Protein AF-A0A401SL95-F1 (afdb_monomer)

Structure (mmCIF, N/CA/C/O backbone):
data_AF-A0A401SL95-F1
#
_entry.id   AF-A0A401SL95-F1
#
loop_
_atom_site.group_PDB
_atom_site.id
_atom_site.type_symbol
_atom_site.label_atom_id
_atom_site.label_alt_id
_atom_site.label_comp_id
_atom_site.label_asym_id
_atom_site.label_entity_id
_atom_site.label_seq_id
_atom_site.pdbx_PDB_ins_code
_atom_site.Cartn_x
_atom_site.Cartn_y
_atom_site.Cartn_z
_atom_site.occupancy
_atom_site.B_iso_or_equiv
_atom_site.auth_seq_id
_atom_site.auth_comp_id
_atom_site.auth_asym_id
_atom_site.auth_atom_id
_atom_site.pdbx_PDB_model_num
ATOM 1 N N . MET A 1 1 ? -12.423 3.122 57.463 1.00 36.69 1 MET A N 1
ATOM 2 C CA . MET A 1 1 ? -11.344 2.623 56.585 1.00 36.69 1 MET A CA 1
ATOM 3 C C . MET A 1 1 ? -12.027 2.013 55.372 1.00 36.69 1 MET A C 1
ATOM 5 O O . MET A 1 1 ? -12.507 0.892 55.445 1.00 36.69 1 MET A O 1
ATOM 9 N N . GLU A 1 2 ? -12.233 2.810 54.325 1.00 34.34 2 GLU A N 1
ATOM 10 C CA . GLU A 1 2 ? -12.949 2.387 53.115 1.00 34.34 2 GLU A CA 1
ATOM 11 C C . GLU A 1 2 ? -11.948 1.832 52.103 1.00 34.34 2 GLU A C 1
ATOM 13 O O . GLU A 1 2 ? -11.044 2.538 51.654 1.00 34.34 2 GLU A O 1
ATOM 18 N N . ILE A 1 3 ? -12.096 0.557 51.750 1.00 41.31 3 ILE A N 1
ATOM 19 C CA . ILE A 1 3 ? -11.300 -0.073 50.698 1.00 41.31 3 ILE A CA 1
ATOM 20 C C . ILE A 1 3 ? -11.980 0.252 49.366 1.00 41.31 3 ILE A C 1
ATOM 22 O O . ILE A 1 3 ? -13.040 -0.283 49.039 1.00 41.31 3 ILE A O 1
ATOM 26 N N . LYS A 1 4 ? -11.374 1.166 48.602 1.00 39.56 4 LYS A N 1
ATOM 27 C CA . LYS A 1 4 ? -11.773 1.464 47.223 1.00 39.56 4 LYS A CA 1
ATOM 28 C C . LYS A 1 4 ? -11.586 0.208 46.365 1.00 39.56 4 LYS A C 1
ATOM 30 O O . LYS A 1 4 ? -10.486 -0.333 46.291 1.00 39.56 4 LYS A O 1
ATOM 35 N N . LYS A 1 5 ? -12.659 -0.233 45.702 1.00 40.50 5 LYS A N 1
ATOM 36 C CA . LYS A 1 5 ? -12.616 -1.271 44.662 1.00 40.50 5 LYS A CA 1
ATOM 37 C C . LYS A 1 5 ? -11.726 -0.792 43.513 1.00 40.50 5 LYS A C 1
ATOM 39 O O . LYS A 1 5 ? -11.991 0.255 42.925 1.00 40.50 5 LYS A O 1
ATOM 44 N N . SER A 1 6 ? -10.673 -1.549 43.219 1.00 38.69 6 SER A N 1
ATOM 45 C CA . SER A 1 6 ? -9.822 -1.347 42.051 1.00 38.69 6 SER A CA 1
ATOM 46 C C . SER A 1 6 ? -10.577 -1.714 40.773 1.00 38.69 6 SER A C 1
ATOM 48 O O . SER A 1 6 ? -11.391 -2.638 40.740 1.00 38.69 6 SER A O 1
ATOM 50 N N . ALA A 1 7 ? -10.325 -0.923 39.732 1.00 41.00 7 ALA A N 1
ATOM 51 C CA . ALA A 1 7 ? -10.919 -1.060 38.416 1.00 41.00 7 ALA A CA 1
ATOM 52 C C . ALA A 1 7 ? -10.642 -2.446 37.818 1.00 41.00 7 ALA A C 1
ATOM 54 O O . ALA A 1 7 ? -9.517 -2.945 37.839 1.00 41.00 7 ALA A O 1
ATOM 55 N N . THR A 1 8 ? -11.692 -3.040 37.263 1.00 35.88 8 THR A N 1
ATOM 56 C CA . THR A 1 8 ? -11.657 -4.231 36.421 1.00 35.88 8 THR A CA 1
ATOM 57 C C . THR A 1 8 ? -10.669 -4.030 35.273 1.00 35.88 8 THR A C 1
ATOM 59 O O . THR A 1 8 ? -10.812 -3.110 34.465 1.00 35.88 8 THR A O 1
ATOM 62 N N . SER A 1 9 ? -9.661 -4.902 35.202 1.00 38.62 9 SER A N 1
ATOM 63 C CA . SER A 1 9 ? -8.718 -4.975 34.093 1.00 38.62 9 SER A CA 1
ATOM 64 C C . SER A 1 9 ? -9.478 -5.311 32.810 1.00 38.62 9 SER A C 1
ATOM 66 O O . SER A 1 9 ? -9.927 -6.432 32.577 1.00 38.62 9 SER A O 1
ATOM 68 N N . THR A 1 10 ? -9.648 -4.308 31.955 1.00 43.34 10 THR A N 1
ATOM 69 C CA . THR A 1 10 ? -10.009 -4.547 30.563 1.00 43.34 10 THR A CA 1
ATOM 70 C C . THR A 1 10 ? -8.785 -5.173 29.901 1.00 43.34 10 THR A C 1
ATOM 72 O O . THR A 1 10 ? -7.752 -4.528 29.741 1.00 43.34 10 THR A O 1
ATOM 75 N N . GLY A 1 11 ? -8.861 -6.471 29.592 1.00 45.16 11 GLY A N 1
ATOM 76 C CA . GLY A 1 11 ? -7.827 -7.150 28.808 1.00 45.16 11 GLY A CA 1
ATOM 77 C C . GLY A 1 11 ? -7.583 -6.405 27.487 1.00 45.16 11 GLY A C 1
ATOM 78 O O . GLY A 1 11 ? -8.503 -5.746 26.990 1.00 45.16 11 GLY A O 1
ATOM 79 N N . PRO A 1 12 ? -6.369 -6.466 26.910 1.00 43.38 12 PRO A N 1
ATOM 80 C CA . PRO A 1 12 ? -6.032 -5.682 25.734 1.00 43.38 12 PRO A CA 1
ATOM 81 C C . PRO A 1 12 ? -6.853 -6.182 24.544 1.00 43.38 12 PRO A C 1
ATOM 83 O O . PRO A 1 12 ? -6.511 -7.151 23.869 1.00 43.38 12 PRO A O 1
ATOM 86 N N . CYS A 1 13 ? -7.964 -5.500 24.272 1.00 44.00 13 CYS A N 1
ATOM 87 C CA . CYS A 1 13 ? -8.545 -5.473 22.943 1.00 44.00 13 CYS A CA 1
ATOM 88 C C . CYS A 1 13 ? -7.411 -5.051 22.006 1.00 44.00 13 CYS A C 1
ATOM 90 O O . CYS A 1 13 ? -6.807 -4.004 22.237 1.00 44.00 13 CYS A O 1
ATOM 92 N N . LEU A 1 14 ? -7.085 -5.871 21.001 1.00 55.81 14 LEU A N 1
ATOM 93 C CA . LEU A 1 14 ? -6.138 -5.521 19.942 1.00 55.81 14 LEU A CA 1
ATOM 94 C C . LEU A 1 14 ? -6.673 -4.281 19.210 1.00 55.81 14 LEU A C 1
ATOM 96 O O . LEU A 1 14 ? -7.376 -4.378 18.203 1.00 55.81 14 LEU A O 1
ATOM 100 N N . GLN A 1 15 ? -6.403 -3.103 19.767 1.00 67.12 15 GLN A N 1
ATOM 101 C CA . GLN A 1 15 ? -6.703 -1.830 19.149 1.00 67.12 15 GLN A CA 1
ATOM 102 C C . GLN A 1 15 ? -5.665 -1.633 18.055 1.00 67.12 15 GLN A C 1
ATOM 104 O O . GLN A 1 15 ? -4.502 -1.338 18.319 1.00 67.12 15 GLN A O 1
ATOM 109 N N . PHE A 1 16 ? -6.089 -1.829 16.811 1.00 82.00 16 PHE A N 1
ATOM 110 C CA . PHE A 1 16 ? -5.315 -1.373 15.668 1.00 82.00 16 PHE A CA 1
ATOM 111 C C . PHE A 1 16 ? -5.080 0.135 15.808 1.00 82.00 16 PHE A C 1
ATOM 113 O O . PHE A 1 16 ? -6.037 0.900 15.947 1.00 82.00 16 PHE A O 1
ATOM 120 N N . LYS A 1 17 ? -3.812 0.552 15.777 1.00 90.06 17 LYS A N 1
ATOM 121 C CA . LYS A 1 17 ? -3.415 1.966 15.818 1.00 90.06 17 LYS A CA 1
ATOM 122 C C . LYS A 1 17 ? -3.695 2.664 14.485 1.00 90.06 17 LYS A C 1
ATOM 124 O O . LYS A 1 17 ? -3.945 3.872 14.483 1.00 90.06 17 LYS A O 1
ATOM 129 N N . TYR A 1 18 ? -3.662 1.898 13.392 1.00 93.00 18 TYR A N 1
ATOM 130 C CA . TYR A 1 18 ? -3.797 2.378 12.022 1.00 93.00 18 TYR A CA 1
ATOM 131 C C . TYR A 1 18 ? -4.873 1.599 11.255 1.00 93.00 18 TYR A C 1
ATOM 133 O O . TYR A 1 18 ? -5.005 0.376 11.376 1.00 93.00 18 TYR A O 1
ATOM 141 N N . ASP A 1 19 ? -5.634 2.307 10.426 1.00 94.19 19 ASP A N 1
ATOM 142 C CA . ASP A 1 19 ? -6.519 1.699 9.435 1.00 94.19 19 ASP A CA 1
ATOM 143 C C . ASP A 1 19 ? -5.720 1.101 8.276 1.00 94.19 19 ASP A C 1
ATOM 145 O O . ASP A 1 19 ? -6.099 0.053 7.748 1.00 94.19 19 ASP A O 1
ATOM 149 N N . PHE A 1 20 ? -4.587 1.717 7.930 1.00 95.31 20 PHE A N 1
ATOM 150 C CA . PHE A 1 20 ? -3.666 1.185 6.937 1.00 95.31 20 PHE A CA 1
ATOM 151 C C . PHE A 1 20 ? -2.194 1.428 7.280 1.00 95.31 20 PHE A C 1
ATOM 153 O O . PHE A 1 20 ? -1.857 2.378 7.977 1.00 95.31 20 PHE A O 1
ATOM 160 N N . SER A 1 21 ? -1.315 0.590 6.739 1.00 95.81 21 SER A N 1
ATOM 161 C CA . SER A 1 21 ? 0.098 0.926 6.538 1.00 95.81 21 SER A CA 1
ATOM 162 C C . SER A 1 21 ? 0.412 0.901 5.049 1.00 95.81 21 SER A C 1
ATOM 164 O O . SER A 1 21 ? -0.151 0.077 4.326 1.00 95.81 21 SER A O 1
ATOM 166 N N . LEU A 1 22 ? 1.271 1.804 4.589 1.00 96.62 22 LEU A N 1
ATOM 167 C CA . LEU A 1 22 ? 1.649 1.950 3.190 1.00 96.62 22 LEU A CA 1
ATOM 168 C C . LEU A 1 22 ? 3.155 1.750 3.028 1.00 96.62 22 LEU A C 1
ATOM 170 O O . LEU A 1 22 ? 3.947 2.506 3.583 1.00 96.62 22 LEU A O 1
ATOM 174 N N . TRP A 1 23 ? 3.524 0.733 2.252 1.00 95.12 23 TRP A N 1
ATOM 175 C CA . TRP A 1 23 ? 4.904 0.313 2.017 1.00 95.12 23 TRP A CA 1
ATOM 176 C C . TRP A 1 23 ? 5.239 0.432 0.537 1.00 95.12 23 TRP A C 1
ATOM 178 O O . TRP A 1 23 ? 4.489 -0.061 -0.308 1.00 95.12 23 TRP A O 1
ATOM 188 N N . PHE A 1 24 ? 6.361 1.066 0.219 1.00 94.25 24 PHE A N 1
ATOM 189 C CA . PHE A 1 24 ? 6.750 1.376 -1.154 1.00 94.25 24 PHE A CA 1
ATOM 190 C C . PHE A 1 24 ? 8.275 1.480 -1.279 1.00 94.25 24 PHE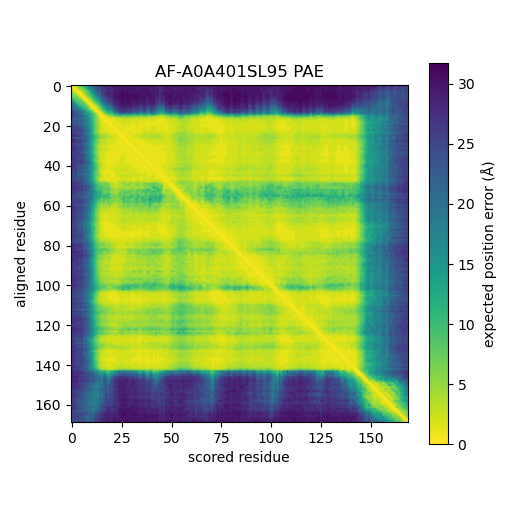 A C 1
ATOM 192 O O . PHE A 1 24 ? 8.998 1.378 -0.289 1.00 94.25 24 PHE A O 1
ATOM 199 N N . CYS A 1 25 ? 8.773 1.591 -2.509 1.00 92.06 25 CYS A N 1
ATOM 200 C CA . CYS A 1 25 ? 10.163 1.954 -2.771 1.00 92.06 25 CYS A CA 1
ATOM 201 C C . CYS A 1 25 ? 10.261 3.476 -2.840 1.00 92.06 25 CYS A C 1
ATOM 203 O O . CYS A 1 25 ? 9.369 4.081 -3.412 1.00 92.06 25 CYS A O 1
ATOM 205 N N . GLU A 1 26 ? 11.334 4.090 -2.340 1.00 89.44 26 GLU A N 1
ATOM 206 C CA . GLU A 1 26 ? 11.531 5.553 -2.364 1.00 89.44 26 GLU A CA 1
ATOM 207 C C . GLU A 1 26 ? 11.258 6.189 -3.744 1.00 89.44 26 GLU A C 1
ATOM 209 O O . GLU A 1 26 ? 10.658 7.253 -3.831 1.00 89.44 26 GLU A O 1
ATOM 214 N N . THR A 1 27 ? 11.575 5.497 -4.845 1.00 92.19 27 THR A N 1
ATOM 215 C CA . THR A 1 27 ? 11.293 5.982 -6.211 1.00 92.19 27 THR A CA 1
ATOM 216 C C . THR A 1 27 ? 9.806 6.081 -6.564 1.00 92.19 27 THR A C 1
ATOM 218 O O . THR A 1 27 ? 9.462 6.671 -7.581 1.00 92.19 27 THR A O 1
ATOM 221 N N . ASP A 1 28 ? 8.934 5.461 -5.772 1.00 94.00 28 ASP A N 1
ATOM 222 C CA . ASP A 1 28 ? 7.480 5.442 -5.941 1.00 94.00 28 ASP A CA 1
ATOM 223 C C . ASP A 1 28 ? 6.776 6.409 -4.962 1.00 94.00 28 ASP A C 1
ATOM 225 O O . ASP A 1 28 ? 5.568 6.292 -4.741 1.00 94.00 28 ASP A O 1
ATOM 229 N N . GLU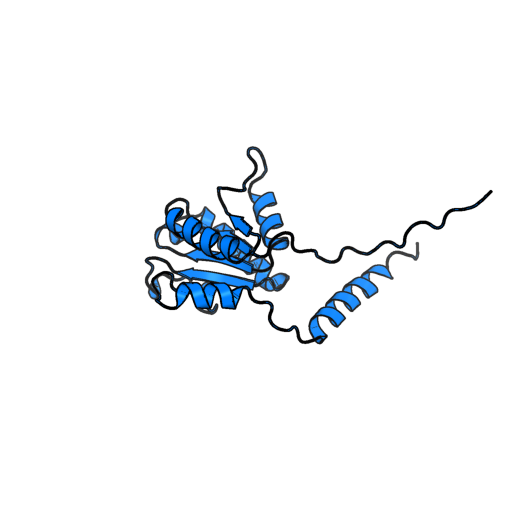 A 1 29 ? 7.511 7.348 -4.350 1.00 94.12 29 GLU A N 1
ATOM 230 C CA . GLU A 1 29 ? 6.984 8.271 -3.334 1.00 94.12 29 GLU A CA 1
ATOM 231 C C . GLU A 1 29 ? 5.786 9.088 -3.826 1.00 94.12 29 GLU A C 1
ATOM 233 O O . GLU A 1 29 ? 4.801 9.209 -3.101 1.00 94.12 29 GLU A O 1
ATOM 238 N N . GLU A 1 30 ? 5.802 9.582 -5.065 1.00 95.38 30 GLU A N 1
ATOM 239 C CA . GLU A 1 30 ? 4.675 10.347 -5.621 1.00 95.38 30 GLU A CA 1
ATOM 240 C C . GLU A 1 30 ? 3.372 9.528 -5.633 1.00 95.38 30 GLU A C 1
ATOM 242 O O . GLU A 1 30 ? 2.300 10.020 -5.273 1.00 95.38 30 GLU A O 1
ATOM 247 N N . VAL A 1 31 ? 3.465 8.242 -5.987 1.00 96.81 31 VAL A N 1
ATOM 248 C CA . VAL A 1 31 ? 2.327 7.312 -5.971 1.00 96.81 31 VAL A CA 1
ATOM 249 C C . VAL A 1 31 ? 1.875 7.056 -4.535 1.00 96.81 31 VAL A C 1
ATOM 251 O O . VAL A 1 31 ? 0.675 7.045 -4.254 1.00 96.81 31 VAL A O 1
ATOM 254 N N . ALA A 1 32 ? 2.821 6.867 -3.613 1.00 97.06 32 ALA A N 1
ATOM 255 C CA . ALA A 1 32 ? 2.519 6.645 -2.205 1.00 97.06 32 ALA A CA 1
ATOM 256 C C . ALA A 1 32 ? 1.831 7.854 -1.555 1.00 97.06 32 ALA A C 1
ATOM 258 O O . ALA A 1 32 ? 0.828 7.687 -0.858 1.00 97.06 32 ALA A O 1
ATOM 259 N N . LEU A 1 33 ? 2.313 9.064 -1.838 1.00 96.44 33 LEU A N 1
ATOM 260 C CA . LEU A 1 33 ? 1.722 10.323 -1.395 1.00 96.44 33 LEU A CA 1
ATOM 261 C C . LEU A 1 33 ? 0.281 10.460 -1.877 1.00 96.44 33 LEU A C 1
ATOM 263 O O . LEU A 1 33 ? -0.609 10.695 -1.063 1.00 96.44 33 LEU A O 1
ATOM 267 N N . HIS A 1 34 ? 0.027 10.219 -3.164 1.00 97.88 34 HIS A N 1
ATOM 268 C CA . HIS A 1 34 ? -1.327 10.295 -3.708 1.00 97.88 34 HIS A CA 1
ATOM 269 C C . HIS A 1 34 ? -2.273 9.261 -3.070 1.00 97.88 34 HIS A C 1
ATOM 271 O O . HIS A 1 34 ? -3.406 9.585 -2.709 1.00 97.88 34 HIS A O 1
ATOM 277 N N . ILE A 1 35 ? -1.816 8.020 -2.860 1.00 98.31 35 ILE A N 1
ATOM 278 C CA . ILE A 1 35 ? -2.600 6.991 -2.155 1.00 98.31 35 ILE A CA 1
ATOM 279 C C . ILE A 1 35 ? -2.897 7.419 -0.715 1.00 98.31 35 ILE A C 1
ATOM 281 O O . ILE A 1 35 ? -4.037 7.296 -0.261 1.00 98.31 35 ILE A O 1
ATOM 285 N N . SER A 1 36 ? -1.887 7.917 0.002 1.00 97.88 36 SER A N 1
ATOM 286 C CA . SER A 1 36 ? -2.032 8.405 1.374 1.00 97.88 36 SER A CA 1
ATOM 287 C C . SER A 1 36 ? -3.032 9.560 1.450 1.00 97.88 36 SER A C 1
ATOM 289 O O . SER A 1 36 ? -3.923 9.556 2.302 1.00 97.88 36 SER A O 1
ATOM 291 N N . GLU A 1 37 ? -2.962 10.506 0.515 1.00 98.00 37 GLU A N 1
ATOM 292 C CA . GLU A 1 37 ? -3.865 11.651 0.443 1.00 98.00 37 GLU A CA 1
ATOM 293 C C . GLU A 1 37 ? -5.321 11.214 0.228 1.00 98.00 37 GLU A C 1
ATOM 295 O O . GLU A 1 37 ? -6.192 11.597 1.008 1.00 98.00 37 GLU A O 1
ATOM 300 N N . ILE A 1 38 ? -5.591 10.327 -0.739 1.00 98.12 38 ILE A N 1
ATOM 301 C CA . ILE A 1 38 ? -6.940 9.776 -0.968 1.00 98.12 38 ILE A CA 1
ATOM 302 C C . ILE A 1 38 ? -7.514 9.170 0.322 1.00 98.12 38 ILE A C 1
ATOM 304 O O . ILE A 1 38 ? -8.685 9.380 0.662 1.00 98.12 38 ILE A O 1
ATOM 308 N N . LEU A 1 39 ? -6.708 8.376 1.032 1.00 98.19 39 LEU A N 1
ATOM 309 C CA . LEU A 1 39 ? -7.147 7.658 2.227 1.00 98.19 39 LEU A CA 1
ATOM 310 C C . LEU A 1 39 ? -7.366 8.596 3.416 1.00 98.19 39 LEU A C 1
ATOM 312 O O . LEU A 1 39 ? -8.387 8.486 4.098 1.00 98.19 39 LEU A O 1
ATOM 316 N N . THR A 1 40 ? -6.446 9.530 3.643 1.00 96.44 40 THR A N 1
ATOM 317 C CA . THR A 1 40 ? -6.517 10.488 4.754 1.00 96.44 40 THR A CA 1
ATOM 318 C C . THR A 1 40 ? -7.646 11.499 4.558 1.00 96.44 40 THR A C 1
ATOM 320 O O . THR A 1 40 ? -8.419 11.717 5.490 1.00 96.44 40 THR A O 1
ATOM 323 N N . GLN A 1 41 ? -7.849 12.016 3.339 1.00 97.62 41 GLN A N 1
ATOM 324 C CA . GLN A 1 41 ? -9.010 12.851 2.995 1.00 97.62 41 GLN A CA 1
ATOM 325 C C . GLN A 1 41 ? -10.341 12.100 3.157 1.00 97.62 41 GLN A C 1
ATOM 327 O O . GLN A 1 41 ? -11.369 12.703 3.456 1.00 97.62 41 GLN A O 1
ATOM 332 N N . SER A 1 42 ? -10.323 10.770 3.022 1.00 97.00 42 SER A N 1
ATOM 333 C CA . SER A 1 42 ? -11.483 9.903 3.274 1.00 97.00 42 SER A CA 1
ATOM 334 C C . SER A 1 42 ? -11.653 9.501 4.749 1.00 97.00 42 SER A C 1
ATOM 336 O O . SER A 1 42 ? -12.522 8.686 5.063 1.00 97.00 42 SER A O 1
ATOM 338 N N . GLY A 1 43 ? -10.842 10.055 5.657 1.00 96.31 43 GLY A N 1
ATOM 339 C CA . GLY A 1 43 ? -10.948 9.860 7.104 1.00 96.31 43 GLY A CA 1
ATOM 340 C C . GLY A 1 43 ? -10.233 8.625 7.660 1.00 96.31 43 GLY A C 1
ATOM 341 O O . GLY A 1 43 ? -10.455 8.280 8.820 1.00 96.31 43 GLY A O 1
ATOM 342 N N . TYR A 1 44 ? -9.391 7.948 6.873 1.00 96.69 44 TYR A N 1
ATOM 343 C CA . TYR A 1 44 ? -8.597 6.815 7.355 1.00 96.69 44 TYR A CA 1
ATOM 344 C C . TYR A 1 44 ? -7.271 7.273 7.957 1.00 96.69 44 TYR A C 1
ATOM 346 O O . TYR A 1 44 ? -6.568 8.108 7.390 1.00 96.69 44 TYR A O 1
ATOM 354 N N . LYS A 1 45 ? -6.885 6.668 9.083 1.00 95.56 45 LYS A N 1
ATOM 355 C CA . LYS A 1 45 ? -5.599 6.931 9.733 1.00 95.56 45 LYS A CA 1
ATOM 356 C C . LYS A 1 45 ? -4.540 5.930 9.271 1.00 95.56 45 LYS A C 1
ATOM 358 O O . LYS A 1 45 ? -4.722 4.724 9.446 1.00 95.56 45 LYS A O 1
ATOM 363 N N . GLY A 1 46 ? -3.425 6.423 8.739 1.00 94.31 46 GLY A N 1
ATOM 364 C CA . GLY A 1 46 ? -2.362 5.599 8.161 1.00 94.31 46 GLY A CA 1
ATOM 365 C C . GLY A 1 46 ? -1.014 5.680 8.865 1.00 94.31 46 GLY A C 1
ATOM 366 O O . GLY A 1 46 ? -0.789 6.575 9.676 1.00 94.31 46 GLY A O 1
ATOM 367 N N . PHE A 1 47 ? -0.146 4.729 8.526 1.00 95.56 47 PHE A N 1
ATOM 368 C CA . PHE A 1 47 ? 1.311 4.850 8.594 1.00 95.56 47 PHE A CA 1
ATOM 369 C C . PHE A 1 47 ? 1.863 4.844 7.164 1.00 95.56 47 PHE A C 1
ATOM 371 O O . PHE A 1 47 ? 1.466 3.983 6.372 1.00 95.56 47 PHE A O 1
ATOM 378 N N . VAL A 1 48 ? 2.784 5.747 6.845 1.00 94.19 48 VAL A N 1
ATOM 379 C CA . VAL A 1 48 ? 3.447 5.852 5.541 1.00 94.19 48 VAL A CA 1
ATOM 380 C C . VAL A 1 48 ? 4.949 5.637 5.717 1.00 94.19 48 VAL A C 1
ATOM 382 O O . VAL A 1 48 ? 5.619 6.364 6.453 1.00 94.19 48 VAL A O 1
ATOM 385 N N . GLU A 1 49 ? 5.477 4.617 5.037 1.00 87.75 49 GLU A N 1
ATOM 386 C CA . GLU A 1 49 ? 6.911 4.311 5.030 1.00 87.75 49 GLU A CA 1
ATOM 387 C C . GLU A 1 49 ? 7.735 5.540 4.599 1.00 87.75 49 GLU A C 1
ATOM 389 O O . GLU A 1 49 ? 7.290 6.338 3.780 1.00 87.75 49 GLU A O 1
ATOM 394 N N . HIS A 1 50 ? 8.920 5.713 5.191 1.00 83.38 50 HIS A N 1
ATOM 395 C CA . HIS A 1 50 ? 9.816 6.875 5.033 1.00 83.38 50 HIS A CA 1
ATOM 396 C C . HIS A 1 50 ? 9.318 8.222 5.595 1.00 83.38 50 HIS A C 1
ATOM 398 O O . HIS A 1 50 ? 10.151 9.073 5.894 1.00 83.38 50 HIS A O 1
ATOM 404 N N . GLN A 1 51 ? 8.013 8.412 5.818 1.00 82.25 51 GLN A N 1
ATOM 405 C CA . GLN A 1 51 ? 7.469 9.649 6.405 1.00 82.25 51 GLN A CA 1
ATOM 406 C C . GLN A 1 51 ? 7.303 9.556 7.921 1.00 82.25 51 GLN A C 1
ATOM 408 O O . GLN A 1 51 ? 7.648 10.484 8.648 1.00 82.25 51 GLN A O 1
ATOM 413 N N . ASP A 1 52 ? 6.796 8.419 8.396 1.00 78.06 52 ASP A N 1
ATOM 414 C CA . ASP A 1 52 ? 6.437 8.221 9.803 1.00 78.06 52 ASP A CA 1
ATOM 415 C C . ASP A 1 52 ? 7.514 7.474 10.613 1.00 78.06 52 ASP A C 1
ATOM 417 O O . ASP A 1 52 ? 7.301 7.177 11.792 1.00 78.06 52 ASP A O 1
ATOM 421 N N . GLN A 1 53 ? 8.659 7.147 9.998 1.00 76.69 53 GLN A N 1
ATOM 422 C CA . GLN A 1 53 ? 9.757 6.436 10.659 1.00 76.69 53 GLN A CA 1
ATOM 423 C C . GLN A 1 53 ? 10.477 7.329 11.675 1.00 76.69 53 GLN A C 1
ATOM 425 O O . GLN A 1 53 ? 10.883 8.453 11.371 1.00 76.69 53 GLN A O 1
ATOM 430 N N . VAL A 1 54 ? 10.699 6.812 12.885 1.00 77.31 54 VAL A N 1
ATOM 431 C CA . VAL A 1 54 ? 11.412 7.559 13.930 1.00 77.31 54 VAL A CA 1
ATOM 432 C C . VAL A 1 54 ? 12.927 7.419 13.759 1.00 77.31 54 VAL A C 1
ATOM 434 O O . VAL A 1 54 ? 13.494 6.330 13.872 1.00 77.31 54 VAL A O 1
ATOM 437 N N . ALA A 1 55 ? 13.613 8.543 13.541 1.00 79.19 55 ALA A N 1
ATOM 438 C CA . ALA A 1 55 ? 15.068 8.571 13.407 1.00 79.19 55 ALA A CA 1
ATOM 439 C C . ALA A 1 55 ? 15.775 7.942 14.627 1.00 79.19 55 ALA A C 1
ATOM 441 O O . ALA A 1 55 ? 15.457 8.236 15.779 1.00 79.19 55 ALA A O 1
ATOM 442 N N . GLY A 1 56 ? 16.763 7.080 14.365 1.00 77.44 56 GLY A N 1
ATOM 443 C CA . GLY A 1 56 ? 17.556 6.404 15.399 1.00 77.44 56 GLY A CA 1
ATOM 444 C C . GLY A 1 56 ? 16.928 5.132 15.984 1.00 77.44 56 GLY A C 1
ATOM 445 O O . GLY A 1 56 ? 17.556 4.484 16.821 1.00 77.44 56 GLY A O 1
AT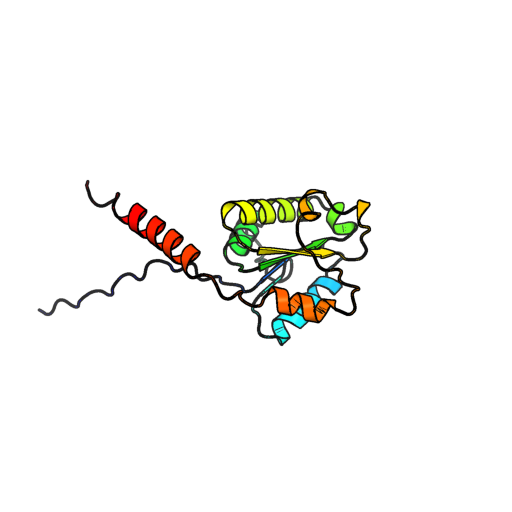OM 446 N N . HIS A 1 57 ? 15.726 4.736 15.556 1.00 76.00 57 HIS A N 1
ATOM 447 C CA . HIS A 1 57 ? 15.107 3.478 15.977 1.00 76.00 57 HIS A CA 1
ATOM 448 C C . HIS A 1 57 ? 15.514 2.292 15.091 1.00 76.00 57 HIS A C 1
ATOM 450 O O . HIS A 1 57 ? 15.876 2.433 13.922 1.00 76.00 57 HIS A O 1
ATOM 456 N N . LEU A 1 58 ? 15.453 1.079 15.659 1.00 75.81 58 LEU A N 1
ATOM 457 C CA . LEU A 1 58 ? 15.693 -0.149 14.903 1.00 75.81 58 LEU A CA 1
ATOM 458 C C . LEU A 1 58 ? 14.545 -0.378 13.913 1.00 75.81 58 LEU A C 1
ATOM 460 O O . LEU A 1 58 ? 13.485 -0.879 14.297 1.00 75.81 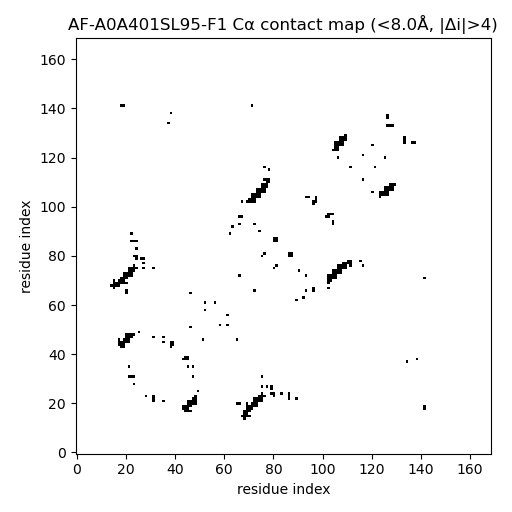58 LEU A O 1
ATOM 464 N N . VAL A 1 59 ? 14.807 -0.090 12.638 1.00 80.25 59 VAL A N 1
ATOM 465 C CA . VAL A 1 59 ? 13.831 -0.143 11.537 1.00 80.25 59 VAL A CA 1
ATOM 466 C C . VAL A 1 59 ? 13.038 -1.456 11.526 1.00 80.25 59 VAL A C 1
ATOM 468 O O . VAL A 1 59 ? 11.817 -1.448 11.453 1.00 80.25 59 VAL A O 1
ATOM 471 N N . ILE A 1 60 ? 13.697 -2.604 11.710 1.00 79.44 60 ILE A N 1
ATOM 472 C CA . ILE A 1 60 ? 13.040 -3.927 11.690 1.00 79.44 60 ILE A CA 1
ATOM 473 C C . ILE A 1 60 ? 11.944 -4.052 12.764 1.00 79.44 60 ILE A C 1
ATOM 475 O O . ILE A 1 60 ? 10.866 -4.604 12.511 1.00 79.44 60 ILE A O 1
ATOM 479 N N . LYS A 1 61 ? 12.207 -3.541 13.973 1.00 77.56 61 LYS A N 1
ATOM 480 C CA . LYS A 1 61 ? 11.249 -3.595 15.087 1.00 77.56 61 LYS A CA 1
ATOM 481 C C . LYS A 1 61 ? 10.054 -2.688 14.811 1.00 77.56 61 LYS A C 1
ATOM 483 O O . LYS A 1 61 ? 8.921 -3.057 15.109 1.00 77.56 61 LYS A O 1
ATOM 488 N N . GLU A 1 62 ? 10.313 -1.522 14.233 1.00 84.38 62 GLU A N 1
ATOM 489 C CA . GLU A 1 62 ? 9.279 -0.562 13.864 1.00 84.38 62 GLU A CA 1
ATOM 490 C C . GLU A 1 62 ? 8.367 -1.118 12.772 1.00 84.38 62 GLU A C 1
ATOM 492 O O . GLU A 1 62 ? 7.151 -1.151 12.966 1.00 84.38 62 GLU A O 1
ATOM 497 N N . VAL A 1 63 ? 8.945 -1.693 11.712 1.00 86.31 63 VAL A N 1
ATOM 498 C CA . VAL A 1 63 ? 8.187 -2.363 10.649 1.00 86.31 63 VAL A CA 1
ATOM 499 C C . VAL A 1 63 ? 7.273 -3.440 11.218 1.00 86.31 63 VAL A C 1
ATOM 501 O O . VAL A 1 63 ? 6.064 -3.414 10.996 1.00 86.31 63 VAL A O 1
ATOM 504 N N . THR A 1 64 ? 7.817 -4.352 12.024 1.00 85.00 64 THR A N 1
ATOM 505 C CA . THR A 1 64 ? 7.029 -5.447 12.607 1.00 85.00 64 THR A CA 1
ATOM 506 C C . THR A 1 64 ? 5.866 -4.928 13.463 1.00 85.00 64 THR A C 1
ATOM 508 O O . THR A 1 64 ? 4.748 -5.439 13.366 1.00 85.00 64 THR A O 1
ATOM 511 N N . ASN A 1 65 ? 6.096 -3.882 14.262 1.00 87.44 65 ASN A N 1
ATOM 512 C CA . ASN A 1 65 ? 5.054 -3.270 15.086 1.00 87.44 65 ASN A CA 1
ATOM 513 C C . ASN A 1 65 ? 3.961 -2.601 14.245 1.00 87.44 65 ASN A C 1
ATOM 515 O O . ASN A 1 65 ? 2.777 -2.773 14.534 1.00 87.44 65 ASN A O 1
ATOM 519 N N . VAL A 1 66 ? 4.332 -1.846 13.209 1.00 90.50 66 VAL A N 1
ATOM 520 C CA . VAL A 1 66 ? 3.366 -1.176 12.329 1.00 90.50 66 VAL A CA 1
ATOM 521 C C . VAL A 1 66 ? 2.490 -2.201 11.617 1.00 90.50 66 VAL A C 1
ATOM 523 O O . VAL A 1 66 ? 1.267 -2.044 11.593 1.00 90.50 66 VAL A O 1
ATOM 526 N N . ILE A 1 67 ? 3.086 -3.279 11.100 1.00 88.88 67 ILE A N 1
ATOM 527 C CA . ILE A 1 67 ? 2.359 -4.374 10.443 1.00 88.88 67 ILE A CA 1
ATOM 528 C C . ILE A 1 67 ? 1.324 -4.988 11.400 1.00 88.88 67 ILE A C 1
ATOM 530 O O . ILE A 1 67 ? 0.172 -5.205 11.021 1.00 88.88 67 ILE A O 1
ATOM 534 N N . GLN A 1 68 ? 1.707 -5.215 12.660 1.00 86.75 68 GLN A N 1
ATOM 535 C CA . GLN A 1 68 ? 0.818 -5.751 13.698 1.00 86.75 68 GLN A CA 1
ATOM 536 C C . GLN A 1 68 ? -0.317 -4.793 14.075 1.00 86.75 68 GLN A C 1
ATOM 538 O O . GLN A 1 68 ? -1.424 -5.230 14.392 1.00 86.75 68 GLN A O 1
ATOM 543 N N . GLN A 1 69 ? -0.052 -3.488 14.052 1.00 90.31 69 GLN A N 1
ATOM 544 C CA . GLN A 1 69 ? -0.987 -2.450 14.487 1.00 90.31 69 GLN A CA 1
ATOM 545 C C . GLN A 1 69 ? -1.860 -1.891 13.353 1.00 90.31 69 GLN A C 1
ATOM 547 O O . GLN A 1 69 ? -2.656 -0.981 13.603 1.00 90.31 69 GLN A O 1
ATOM 552 N N . SER A 1 70 ? -1.753 -2.438 12.139 1.00 91.81 70 SER A N 1
ATOM 553 C CA . SER A 1 70 ? -2.493 -1.994 10.951 1.00 91.81 70 SER A CA 1
ATOM 554 C C . SER A 1 70 ? -3.598 -2.973 10.554 1.00 91.81 70 SER A C 1
ATOM 556 O O . SER A 1 70 ? -3.379 -4.182 10.501 1.00 91.81 70 SER A O 1
ATOM 558 N N . LYS A 1 71 ? -4.792 -2.463 10.218 1.00 91.00 71 LYS A N 1
ATOM 559 C CA . LYS A 1 71 ? -5.903 -3.310 9.726 1.00 91.00 71 LYS A CA 1
ATOM 560 C C . LYS A 1 71 ? -5.653 -3.828 8.307 1.00 91.00 71 LYS A C 1
ATOM 562 O O . LYS A 1 71 ? -5.983 -4.977 7.996 1.00 91.00 71 LYS A O 1
ATOM 567 N N . VAL A 1 72 ? -5.116 -2.963 7.446 1.00 93.31 72 VAL A N 1
ATOM 568 C CA . VAL A 1 72 ? -4.769 -3.267 6.056 1.00 93.31 72 VAL A CA 1
ATOM 569 C C . VAL A 1 72 ? -3.320 -2.866 5.805 1.00 93.31 72 VAL A C 1
ATOM 571 O O . VAL A 1 72 ? -2.935 -1.730 6.042 1.00 93.31 72 VAL A O 1
ATOM 574 N N . THR A 1 73 ? -2.515 -3.780 5.290 1.00 95.06 73 THR A N 1
ATOM 575 C CA . THR A 1 73 ? -1.213 -3.447 4.717 1.00 95.06 73 THR A CA 1
ATOM 576 C C . THR A 1 73 ? -1.393 -3.203 3.229 1.00 95.06 73 THR A C 1
ATOM 578 O O . THR A 1 73 ? -1.855 -4.091 2.516 1.00 95.06 73 THR A O 1
ATOM 581 N N . ILE A 1 74 ? -0.972 -2.042 2.747 1.00 97.06 74 ILE A N 1
ATOM 582 C CA . ILE A 1 74 ? -0.890 -1.703 1.330 1.00 97.06 74 ILE A CA 1
ATOM 583 C C . ILE A 1 74 ? 0.579 -1.765 0.909 1.00 97.06 74 ILE A C 1
ATOM 585 O O . ILE A 1 74 ? 1.431 -1.159 1.554 1.00 97.06 74 ILE A O 1
ATOM 589 N N . ILE A 1 75 ? 0.877 -2.509 -0.155 1.00 96.00 75 ILE A N 1
ATOM 590 C CA . ILE A 1 75 ? 2.239 -2.657 -0.687 1.00 96.00 75 ILE A CA 1
ATOM 591 C C . ILE A 1 75 ? 2.234 -2.206 -2.142 1.00 96.00 75 ILE A C 1
ATOM 593 O O . ILE A 1 75 ? 1.539 -2.814 -2.959 1.00 96.00 75 ILE A O 1
ATOM 597 N N . ILE A 1 76 ? 3.005 -1.172 -2.470 1.00 96.75 76 ILE A N 1
ATOM 598 C CA . ILE A 1 76 ? 3.213 -0.737 -3.852 1.00 96.75 76 ILE A CA 1
ATOM 599 C C . ILE A 1 76 ? 4.265 -1.642 -4.495 1.00 96.75 76 ILE A C 1
ATOM 601 O O . ILE A 1 76 ? 5.384 -1.771 -4.003 1.00 96.75 76 ILE A O 1
ATOM 605 N N . LEU A 1 77 ? 3.877 -2.284 -5.594 1.00 95.19 77 LEU A N 1
ATOM 606 C CA . LEU A 1 77 ? 4.713 -3.154 -6.403 1.00 95.19 77 LEU A CA 1
ATOM 607 C C . LEU A 1 77 ? 4.947 -2.501 -7.768 1.00 95.19 77 LEU A C 1
ATOM 609 O O . LEU A 1 77 ? 4.064 -2.486 -8.627 1.00 95.19 77 LEU A O 1
ATOM 613 N N . SER A 1 78 ? 6.159 -1.992 -7.942 1.00 94.88 78 SER A N 1
ATOM 614 C CA . SER A 1 78 ? 6.728 -1.425 -9.164 1.00 94.88 78 SER A CA 1
ATOM 615 C C . SER A 1 78 ? 7.970 -2.198 -9.615 1.00 94.88 78 SER A C 1
ATOM 617 O O . SER A 1 78 ? 8.501 -3.027 -8.870 1.00 94.88 78 SER A O 1
ATOM 619 N N . GLN A 1 79 ? 8.490 -1.907 -10.809 1.00 92.19 79 GLN A N 1
ATOM 620 C CA . GLN A 1 79 ? 9.777 -2.465 -11.248 1.00 92.19 79 GLN A CA 1
ATOM 621 C C . GLN A 1 79 ? 10.916 -2.159 -10.262 1.00 92.19 79 GLN A C 1
ATOM 623 O O . GLN A 1 79 ? 11.677 -3.066 -9.918 1.00 92.19 79 GLN A O 1
ATOM 628 N N . SER A 1 80 ? 10.989 -0.927 -9.750 1.00 89.12 80 SER A N 1
ATOM 629 C CA . SER A 1 80 ? 11.985 -0.516 -8.753 1.00 89.12 80 SER A CA 1
ATOM 630 C C . SER A 1 80 ? 11.834 -1.297 -7.449 1.00 89.12 80 SER A C 1
ATOM 632 O O . SER A 1 80 ? 12.814 -1.820 -6.913 1.00 89.12 80 SER A O 1
ATOM 634 N N . SER A 1 81 ? 10.596 -1.472 -6.976 1.00 90.69 81 SER A N 1
ATOM 635 C CA . SER A 1 81 ? 10.319 -2.227 -5.750 1.00 90.69 81 SER A CA 1
ATOM 636 C C . SER A 1 81 ? 10.779 -3.689 -5.841 1.00 90.69 81 SER A C 1
ATOM 638 O O . SER A 1 81 ? 11.283 -4.236 -4.862 1.00 90.69 81 SER A O 1
ATOM 640 N N . LEU A 1 82 ? 10.676 -4.316 -7.021 1.00 87.94 82 LEU A N 1
ATOM 641 C CA . LEU A 1 82 ? 11.093 -5.705 -7.224 1.00 87.94 82 LEU A CA 1
ATOM 642 C C . LEU A 1 82 ? 12.614 -5.874 -7.241 1.00 87.94 82 LEU A C 1
ATOM 644 O O . LEU A 1 82 ? 13.113 -6.937 -6.872 1.00 87.94 82 LEU A O 1
ATOM 648 N N . GLY A 1 83 ? 13.344 -4.835 -7.651 1.00 85.69 83 GLY A N 1
ATOM 649 C CA . GLY A 1 83 ? 14.804 -4.786 -7.566 1.00 85.69 83 GLY A CA 1
ATOM 650 C C . GLY A 1 83 ? 15.323 -4.467 -6.159 1.00 85.69 83 GLY A C 1
ATOM 651 O O . GLY A 1 83 ? 16.488 -4.728 -5.859 1.00 85.69 83 GLY A O 1
ATOM 652 N N . SER A 1 84 ? 14.475 -3.933 -5.277 1.00 87.94 84 SER A N 1
ATOM 653 C CA . SER A 1 84 ? 14.862 -3.521 -3.928 1.00 87.94 84 SER A CA 1
ATOM 654 C C . SER A 1 84 ? 14.823 -4.682 -2.932 1.00 87.94 84 SER A C 1
ATOM 656 O O . SER A 1 84 ? 13.770 -5.224 -2.585 1.00 87.94 84 SER A O 1
ATOM 658 N N . GLY A 1 85 ? 15.989 -5.020 -2.373 1.00 86.44 85 GLY A N 1
ATOM 659 C CA . GLY A 1 85 ? 16.090 -6.013 -1.300 1.00 86.44 85 GLY A CA 1
ATOM 660 C C . GLY A 1 85 ? 15.318 -5.625 -0.031 1.00 86.44 85 GLY A C 1
ATOM 661 O O . GLY A 1 85 ? 14.874 -6.510 0.701 1.00 86.44 85 GLY A O 1
ATOM 662 N N . TRP A 1 86 ? 15.132 -4.324 0.223 1.00 85.19 86 TRP A N 1
ATOM 663 C CA . TRP A 1 86 ? 14.310 -3.829 1.330 1.00 85.19 86 TRP A CA 1
ATOM 664 C C . TRP A 1 86 ? 12.826 -4.096 1.082 1.00 85.19 86 TRP A C 1
ATOM 666 O O . TRP A 1 86 ? 12.194 -4.783 1.884 1.00 85.19 86 TRP A O 1
ATOM 676 N N . CYS A 1 87 ? 12.297 -3.648 -0.060 1.00 87.69 87 CYS A N 1
ATOM 677 C CA . CYS A 1 87 ? 10.884 -3.819 -0.406 1.00 87.69 87 CYS A CA 1
ATOM 678 C C . CYS A 1 87 ? 10.492 -5.301 -0.470 1.00 87.69 87 CYS A C 1
ATOM 680 O O . CYS A 1 87 ? 9.402 -5.671 -0.026 1.00 87.69 87 CYS A O 1
ATOM 682 N N . ARG A 1 88 ? 11.402 -6.169 -0.940 1.00 88.88 88 ARG A N 1
ATOM 683 C CA . ARG A 1 88 ? 11.212 -7.624 -0.890 1.00 88.88 88 ARG A CA 1
ATOM 684 C C . ARG A 1 88 ? 11.045 -8.138 0.544 1.00 88.88 88 ARG A C 1
ATOM 686 O O . ARG A 1 88 ? 10.072 -8.835 0.813 1.00 88.88 88 ARG A O 1
ATOM 693 N N . ARG A 1 89 ? 11.930 -7.761 1.474 1.00 88.38 89 ARG A N 1
ATOM 694 C CA . ARG A 1 89 ? 11.830 -8.191 2.884 1.00 88.38 89 ARG A CA 1
ATOM 695 C C . ARG A 1 89 ? 10.560 -7.682 3.559 1.00 88.38 89 ARG A C 1
ATOM 697 O O . ARG A 1 89 ? 9.867 -8.450 4.215 1.00 88.38 89 ARG A O 1
ATOM 704 N N . VAL A 1 90 ? 10.221 -6.410 3.356 1.00 86.62 90 VAL A N 1
ATOM 705 C CA . VAL A 1 90 ? 8.982 -5.819 3.885 1.00 86.62 90 VAL A CA 1
ATOM 706 C C . VAL A 1 90 ? 7.751 -6.557 3.354 1.00 86.62 90 VAL A C 1
ATOM 708 O O . VAL A 1 90 ? 6.814 -6.828 4.107 1.00 86.62 90 VAL A O 1
ATOM 711 N N . SER A 1 91 ? 7.764 -6.929 2.073 1.00 88.75 91 SER A N 1
ATOM 712 C CA . SER A 1 91 ? 6.707 -7.724 1.447 1.00 88.75 91 SER A CA 1
ATOM 713 C C . SER A 1 91 ? 6.565 -9.111 2.075 1.00 88.75 91 SER A C 1
ATOM 715 O O . SER A 1 91 ? 5.455 -9.524 2.410 1.00 88.75 91 SER A O 1
ATOM 717 N N . GLU A 1 92 ? 7.683 -9.810 2.270 1.00 89.69 92 GLU A N 1
ATOM 718 C CA . GLU A 1 92 ? 7.728 -11.133 2.900 1.00 89.69 92 GLU A CA 1
ATOM 719 C C . GLU A 1 92 ? 7.210 -11.088 4.343 1.00 89.69 92 GLU A C 1
ATOM 721 O O . GLU A 1 92 ? 6.347 -11.888 4.702 1.00 89.69 92 GLU A O 1
ATOM 726 N N . TRP A 1 93 ? 7.643 -10.111 5.148 1.00 88.69 93 TRP A N 1
ATOM 727 C CA . TRP A 1 93 ? 7.168 -9.946 6.526 1.00 88.69 93 TRP A CA 1
ATOM 728 C C . TRP A 1 93 ? 5.672 -9.661 6.603 1.00 88.69 93 TRP A C 1
ATOM 730 O O . TRP A 1 93 ? 4.968 -10.251 7.423 1.00 88.69 93 TRP A O 1
ATOM 740 N N . ASN A 1 94 ? 5.163 -8.791 5.731 1.00 86.94 94 ASN A N 1
ATOM 741 C CA . ASN A 1 94 ? 3.735 -8.498 5.672 1.00 86.94 94 ASN A CA 1
ATOM 742 C C . ASN A 1 94 ? 2.909 -9.726 5.307 1.00 86.94 94 ASN A C 1
ATOM 744 O O . ASN A 1 94 ? 1.856 -9.974 5.898 1.00 86.94 94 ASN A O 1
ATOM 748 N N . LEU A 1 95 ? 3.385 -10.507 4.343 1.00 86.88 95 LEU A N 1
ATOM 749 C CA . LEU A 1 95 ? 2.694 -11.707 3.922 1.00 86.88 95 LEU A CA 1
ATOM 750 C C . LEU A 1 95 ? 2.732 -12.797 4.996 1.00 86.88 95 LEU A C 1
ATOM 752 O O . LEU A 1 95 ? 1.694 -13.383 5.299 1.00 86.88 95 LEU A O 1
ATOM 756 N N . GLN A 1 96 ? 3.895 -13.035 5.604 1.00 86.94 96 GLN A N 1
ATOM 757 C CA . GLN A 1 96 ? 4.031 -13.961 6.724 1.00 86.94 96 GLN A CA 1
ATOM 758 C C . GLN A 1 96 ? 3.066 -13.574 7.851 1.00 86.94 96 GLN A C 1
ATOM 760 O O . GLN A 1 96 ? 2.279 -14.398 8.316 1.00 86.94 96 GLN A O 1
ATOM 765 N N . HIS A 1 97 ? 3.044 -12.294 8.222 1.00 83.38 97 HIS A N 1
ATOM 766 C CA . HIS A 1 97 ? 2.131 -11.795 9.241 1.00 83.38 97 HIS A CA 1
ATOM 767 C C . HIS A 1 97 ? 0.654 -11.970 8.854 1.00 83.38 97 HIS A C 1
ATOM 769 O O . HIS A 1 97 ? -0.179 -12.328 9.690 1.00 83.38 97 HIS A O 1
ATOM 775 N N . SER A 1 98 ? 0.312 -11.745 7.583 1.00 84.00 98 SER A N 1
ATOM 776 C CA . SER A 1 98 ? -1.035 -11.969 7.050 1.00 84.00 98 SER A CA 1
ATOM 777 C C . SER A 1 98 ? -1.474 -13.425 7.192 1.00 84.00 98 SER A C 1
ATOM 779 O O . SER A 1 98 ? -2.600 -13.681 7.617 1.00 84.00 98 SER A O 1
ATOM 781 N N . ILE A 1 99 ? -0.578 -14.372 6.909 1.00 82.62 99 ILE A N 1
ATOM 782 C CA . ILE A 1 99 ? -0.832 -15.809 7.057 1.00 82.62 99 ILE A CA 1
ATOM 783 C C . ILE A 1 99 ? -1.023 -16.173 8.536 1.00 82.62 99 ILE A C 1
ATOM 785 O O . ILE A 1 99 ? -1.977 -16.867 8.882 1.00 82.62 99 ILE A O 1
ATOM 789 N N . GLU A 1 100 ? -0.159 -15.671 9.420 1.00 80.50 100 GLU A N 1
ATOM 790 C CA . GLU A 1 100 ? -0.156 -16.031 10.842 1.00 80.50 100 GLU A CA 1
ATOM 791 C C . GLU A 1 100 ? -1.287 -15.379 11.651 1.00 80.50 100 GLU A C 1
ATOM 793 O O . GLU A 1 100 ? -1.845 -15.998 12.560 1.00 80.50 100 GLU A O 1
ATOM 798 N N . LYS A 1 101 ? -1.610 -14.110 11.371 1.00 78.06 101 LYS A N 1
ATOM 799 C CA . LYS A 1 101 ? -2.522 -13.289 12.193 1.00 78.06 101 LYS A CA 1
ATOM 800 C C . LYS A 1 101 ? -3.779 -12.835 11.455 1.00 78.06 101 LYS A C 1
ATOM 802 O O . LYS A 1 101 ? -4.741 -12.402 12.090 1.00 78.06 101 LYS A O 1
ATOM 807 N N . GLY A 1 102 ? -3.831 -12.993 10.133 1.00 75.56 102 GLY A N 1
ATOM 808 C CA . GLY A 1 102 ? -5.020 -12.717 9.327 1.00 75.56 102 GLY A CA 1
ATOM 809 C C . GLY A 1 102 ? -5.235 -11.247 8.964 1.00 75.56 102 GLY A C 1
ATOM 810 O O . GLY A 1 102 ? -6.356 -10.894 8.579 1.00 75.56 102 GLY A O 1
ATOM 811 N N . ASN A 1 103 ? -4.210 -10.396 9.084 1.00 78.94 103 ASN A N 1
ATOM 812 C CA . ASN A 1 103 ? -4.266 -9.014 8.599 1.00 78.94 103 ASN A CA 1
ATOM 813 C C . ASN A 1 103 ? -4.376 -9.002 7.070 1.00 78.94 103 ASN A C 1
ATOM 815 O O . ASN A 1 103 ? -3.851 -9.882 6.386 1.00 78.94 103 ASN A O 1
ATOM 819 N N . LYS A 1 104 ? -5.093 -8.025 6.512 1.00 89.88 104 LYS A N 1
ATOM 820 C CA . LYS A 1 104 ? -5.332 -7.956 5.066 1.00 89.88 104 LYS A CA 1
ATOM 821 C C . LYS A 1 104 ? -4.131 -7.320 4.367 1.00 89.88 104 LYS A C 1
ATOM 823 O O . LYS A 1 104 ? -3.823 -6.174 4.656 1.00 89.88 104 LYS A O 1
ATOM 828 N N . VAL A 1 105 ? -3.533 -8.011 3.398 1.00 93.00 105 VAL A N 1
ATOM 829 C CA . VAL A 1 105 ? -2.547 -7.425 2.473 1.00 93.00 105 VAL A CA 1
ATOM 830 C C . VAL A 1 105 ? -3.243 -7.015 1.173 1.00 93.00 105 VAL A C 1
ATOM 832 O O . VAL A 1 105 ? -4.053 -7.771 0.632 1.00 93.00 105 VAL A O 1
ATOM 835 N N . LEU A 1 106 ? -2.945 -5.811 0.690 1.00 96.00 106 LEU A N 1
ATOM 836 C CA . LEU A 1 106 ? -3.456 -5.216 -0.539 1.00 96.00 106 LEU A CA 1
ATOM 837 C C . LEU A 1 106 ? -2.286 -4.775 -1.432 1.00 96.00 106 LEU A C 1
ATOM 839 O O . LEU A 1 106 ? -1.720 -3.702 -1.223 1.00 96.00 106 LEU A O 1
ATOM 843 N N . PRO A 1 107 ? -1.929 -5.574 -2.443 1.00 96.38 107 PRO A N 1
ATOM 844 C CA . PRO A 1 107 ? -0.951 -5.164 -3.440 1.00 96.38 107 PRO A CA 1
ATOM 845 C C . PRO A 1 107 ? -1.518 -4.058 -4.339 1.00 96.38 107 PRO A C 1
ATOM 847 O O . PRO A 1 107 ? -2.652 -4.167 -4.817 1.00 96.38 107 PRO A O 1
ATOM 850 N N . VAL A 1 108 ? -0.726 -3.022 -4.603 1.00 97.50 108 VAL A N 1
ATOM 851 C CA . VAL A 1 108 ? -0.997 -1.984 -5.604 1.00 97.50 108 VAL A CA 1
ATOM 852 C C . VAL A 1 108 ? 0.081 -2.066 -6.675 1.00 97.50 108 VAL A C 1
ATOM 854 O O . VAL A 1 108 ? 1.250 -1.833 -6.402 1.00 97.50 108 VAL A O 1
ATOM 857 N N . TYR A 1 109 ? -0.303 -2.424 -7.892 1.00 96.25 109 TYR A N 1
ATOM 858 C CA . TYR A 1 109 ? 0.596 -2.572 -9.028 1.00 96.25 109 TYR A CA 1
ATOM 859 C C . TYR A 1 109 ? 0.739 -1.237 -9.761 1.00 96.25 109 TYR A C 1
ATOM 861 O O . TYR A 1 109 ? -0.266 -0.665 -10.194 1.00 96.25 109 TYR A O 1
ATOM 869 N N . PHE A 1 110 ? 1.979 -0.778 -9.928 1.00 96.00 110 PHE A N 1
ATOM 870 C CA . PHE A 1 110 ? 2.318 0.468 -10.614 1.00 96.00 110 PHE A CA 1
ATOM 871 C C . PHE A 1 110 ? 3.450 0.235 -11.619 1.00 96.00 110 PHE A C 1
ATOM 873 O O . PHE A 1 110 ? 4.490 -0.305 -11.254 1.00 96.00 110 PHE A O 1
ATOM 880 N N . ASN A 1 111 ? 3.242 0.612 -12.886 1.00 93.50 111 ASN A N 1
ATOM 881 C CA . ASN A 1 111 ? 4.235 0.481 -13.962 1.00 93.50 111 ASN A CA 1
ATOM 882 C C . ASN A 1 111 ? 4.955 -0.891 -14.000 1.00 93.50 111 ASN A C 1
ATOM 884 O O . ASN A 1 111 ? 6.174 -0.995 -14.135 1.00 93.50 111 ASN A O 1
ATOM 888 N N . ILE A 1 112 ? 4.192 -1.969 -13.825 1.00 92.19 112 ILE A N 1
ATOM 889 C CA . ILE A 1 112 ? 4.699 -3.339 -13.740 1.00 92.19 112 ILE A CA 1
ATOM 890 C C . ILE A 1 112 ? 3.868 -4.254 -14.636 1.00 92.19 112 ILE A C 1
ATOM 892 O O . ILE A 1 112 ? 2.640 -4.151 -14.685 1.00 92.19 112 ILE A O 1
ATOM 896 N N . LYS A 1 113 ? 4.536 -5.169 -15.341 1.00 90.31 113 LYS A N 1
ATOM 897 C CA . LYS A 1 113 ? 3.864 -6.186 -16.155 1.00 90.31 113 LYS A CA 1
ATOM 898 C C . LYS A 1 113 ? 3.496 -7.405 -15.312 1.00 90.31 113 LYS A C 1
ATOM 900 O O . LYS A 1 113 ? 4.198 -7.747 -14.360 1.00 90.31 113 LYS A O 1
ATOM 905 N N . THR A 1 114 ? 2.427 -8.105 -15.680 1.00 87.56 114 THR A N 1
ATOM 906 C CA . THR A 1 114 ? 1.914 -9.261 -14.926 1.00 87.56 114 THR A CA 1
ATOM 907 C C . THR A 1 114 ? 2.955 -10.368 -14.743 1.00 87.56 114 THR A C 1
ATOM 909 O O . THR A 1 114 ? 3.001 -11.008 -13.693 1.00 87.56 114 THR A O 1
ATOM 912 N N . GLU A 1 115 ? 3.842 -10.565 -15.718 1.00 90.00 115 GLU A N 1
ATOM 913 C CA . GLU A 1 115 ? 4.888 -11.592 -15.681 1.00 90.00 115 GLU A CA 1
ATOM 914 C C . GLU A 1 115 ? 5.950 -11.288 -14.617 1.00 90.00 115 GLU A C 1
ATOM 916 O O . GLU A 1 115 ? 6.531 -12.210 -14.045 1.00 90.00 115 GLU A O 1
ATOM 921 N N . GLN A 1 116 ? 6.162 -10.002 -14.322 1.00 90.00 116 GLN A N 1
ATOM 922 C CA . GLN A 1 116 ? 7.111 -9.530 -13.315 1.00 90.00 116 GLN A CA 1
ATOM 923 C C . GLN A 1 116 ? 6.548 -9.670 -11.894 1.00 90.00 116 GLN A C 1
ATOM 925 O O . GLN A 1 116 ? 7.320 -9.738 -10.941 1.00 90.00 116 GLN A O 1
ATOM 930 N N . ILE A 1 117 ? 5.219 -9.750 -11.730 1.00 89.19 117 ILE A N 1
ATOM 931 C CA . ILE A 1 117 ? 4.585 -9.887 -10.414 1.00 89.19 117 ILE A CA 1
ATOM 932 C C . ILE 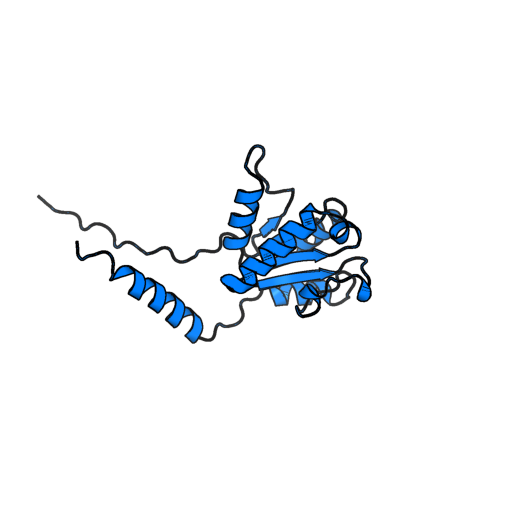A 1 117 ? 5.014 -11.222 -9.783 1.00 89.19 117 ILE A C 1
ATOM 934 O O . ILE A 1 117 ? 4.764 -12.282 -10.381 1.00 89.19 117 ILE A O 1
ATOM 938 N N . PRO A 1 118 ? 5.603 -11.208 -8.568 1.00 88.69 118 PRO A N 1
ATOM 939 C CA . PRO A 1 118 ? 6.004 -12.427 -7.879 1.00 88.69 118 PRO A CA 1
ATOM 940 C C . PRO A 1 118 ? 4.816 -13.384 -7.693 1.00 88.69 118 PRO A C 1
ATOM 942 O O . PRO A 1 118 ? 3.728 -12.923 -7.334 1.00 88.69 118 PRO A O 1
ATOM 945 N N . PRO A 1 119 ? 4.993 -14.710 -7.875 1.00 88.50 119 PRO A N 1
ATOM 946 C CA . PRO A 1 119 ? 3.904 -15.6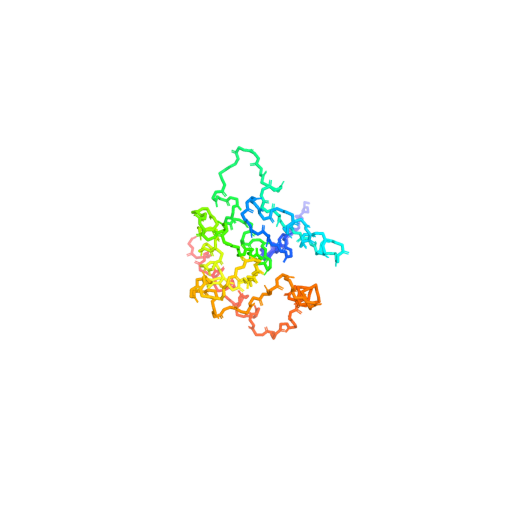91 -7.784 1.00 88.50 119 PRO A CA 1
ATOM 947 C C . PRO A 1 119 ? 3.063 -15.568 -6.514 1.00 88.50 119 PRO A C 1
ATOM 949 O O . PRO A 1 119 ? 1.844 -15.708 -6.549 1.00 88.50 119 PRO A O 1
ATOM 952 N N . VAL A 1 120 ? 3.709 -15.210 -5.407 1.00 85.62 120 VAL A N 1
ATOM 953 C CA . VAL A 1 120 ? 3.067 -15.048 -4.108 1.00 85.62 120 VAL A CA 1
ATOM 954 C C . VAL A 1 120 ? 1.978 -13.967 -4.085 1.00 85.62 120 VAL A C 1
ATOM 956 O O . VAL A 1 120 ? 0.978 -14.102 -3.386 1.00 85.62 120 VAL A O 1
ATOM 959 N N . PHE A 1 121 ? 2.121 -12.930 -4.913 1.00 87.62 121 PHE A N 1
ATOM 960 C CA . PHE A 1 121 ? 1.131 -11.869 -5.061 1.00 87.62 121 PHE A CA 1
ATOM 961 C C . PHE A 1 121 ? 0.074 -12.175 -6.122 1.00 87.62 121 PHE A C 1
ATOM 963 O O . PHE A 1 121 ? -0.972 -11.539 -6.112 1.00 87.62 121 PHE A O 1
ATOM 970 N N . ARG A 1 122 ? 0.292 -13.155 -7.012 1.00 83.44 122 ARG A N 1
ATOM 971 C CA . ARG A 1 122 ? -0.678 -13.514 -8.068 1.00 83.44 122 ARG A CA 1
ATOM 972 C C . ARG A 1 122 ? -1.955 -14.141 -7.511 1.00 83.44 122 ARG A C 1
ATOM 974 O O . ARG A 1 122 ? -2.998 -14.086 -8.152 1.00 83.44 122 ARG A O 1
ATOM 981 N N . HIS A 1 123 ? -1.875 -14.719 -6.316 1.00 82.56 123 HIS A N 1
ATOM 982 C CA . HIS A 1 123 ? -3.018 -15.299 -5.610 1.00 82.56 123 HIS A CA 1
ATOM 983 C C . HIS A 1 123 ? -3.707 -14.307 -4.662 1.00 82.56 123 HIS A C 1
ATOM 985 O O . HIS A 1 123 ? -4.654 -14.672 -3.965 1.00 82.56 123 HIS A O 1
ATOM 991 N N . ILE A 1 124 ? -3.254 -13.050 -4.634 1.00 86.00 124 ILE A N 1
ATOM 992 C CA . ILE A 1 124 ? -3.838 -11.980 -3.831 1.00 86.00 124 ILE A CA 1
ATOM 993 C C . ILE A 1 124 ? -4.490 -10.978 -4.779 1.00 86.00 124 ILE A C 1
ATOM 995 O O . ILE A 1 124 ? -3.874 -10.495 -5.722 1.00 86.00 124 ILE A O 1
ATOM 999 N N . ASN A 1 125 ? -5.750 -10.632 -4.514 1.00 86.06 125 ASN A N 1
ATOM 1000 C CA . ASN A 1 125 ? -6.454 -9.623 -5.300 1.00 86.06 125 ASN A CA 1
ATOM 1001 C C . ASN A 1 125 ? -5.855 -8.231 -5.043 1.00 86.06 125 ASN A C 1
ATOM 1003 O O . ASN A 1 125 ? -6.187 -7.595 -4.040 1.00 86.06 125 ASN A O 1
ATOM 1007 N N . GLY A 1 126 ? -4.999 -7.768 -5.954 1.00 92.75 126 GLY A N 1
ATOM 1008 C CA . GLY A 1 126 ? -4.439 -6.418 -5.951 1.00 92.75 126 GLY A CA 1
ATOM 1009 C C . GLY A 1 126 ? -5.249 -5.396 -6.756 1.00 92.75 126 GLY A C 1
ATOM 1010 O O . GLY A 1 126 ? -6.302 -5.698 -7.334 1.00 92.75 126 GLY A O 1
ATOM 1011 N N . LEU A 1 127 ? -4.745 -4.164 -6.782 1.00 96.25 127 LEU A N 1
ATOM 1012 C CA . LEU A 1 127 ? -5.272 -3.042 -7.558 1.00 96.25 127 LEU A CA 1
ATOM 1013 C C . LEU A 1 127 ? -4.218 -2.569 -8.555 1.00 96.25 127 LEU A C 1
ATOM 1015 O O . LEU A 1 127 ? -3.053 -2.467 -8.202 1.00 96.25 127 LEU A O 1
ATOM 1019 N N . HIS A 1 128 ? -4.627 -2.237 -9.774 1.00 95.81 128 HIS A N 1
ATOM 1020 C CA . HIS A 1 128 ? -3.767 -1.502 -10.700 1.00 95.81 128 HIS A CA 1
ATOM 1021 C C . HIS A 1 128 ? -3.961 -0.008 -10.460 1.00 95.81 128 HIS A C 1
ATOM 1023 O O . HIS A 1 128 ? -5.104 0.454 -10.483 1.00 95.81 128 HIS A O 1
ATOM 1029 N N . TYR A 1 129 ? -2.865 0.711 -10.219 1.00 96.94 129 TYR A N 1
ATOM 1030 C CA . TYR A 1 129 ? -2.886 2.144 -9.930 1.00 96.94 129 TYR A CA 1
ATOM 1031 C C . TYR A 1 129 ? -3.480 2.958 -11.088 1.00 96.94 129 TYR A C 1
ATOM 1033 O O . TYR A 1 129 ? -4.365 3.779 -10.872 1.00 96.94 129 TYR A O 1
ATOM 1041 N N . ASP A 1 130 ? -3.116 2.617 -12.327 1.00 93.88 130 ASP A N 1
ATOM 1042 C CA . ASP A 1 130 ? -3.550 3.319 -13.547 1.00 93.88 130 ASP A CA 1
ATOM 1043 C C . ASP A 1 130 ? -5.007 3.011 -13.956 1.00 93.88 130 ASP A C 1
ATOM 1045 O O . ASP A 1 130 ? -5.469 3.367 -15.039 1.00 93.88 130 ASP A O 1
ATOM 1049 N N . SER A 1 131 ? -5.758 2.289 -13.119 1.00 95.25 131 SER A N 1
ATOM 1050 C CA . SER A 1 131 ? -7.145 1.938 -13.408 1.00 95.25 131 SER A CA 1
ATOM 1051 C C . SER A 1 131 ? -8.091 3.103 -13.116 1.00 95.25 131 SER A C 1
ATOM 1053 O O . SER A 1 131 ? -8.101 3.637 -12.011 1.00 95.25 131 SER A O 1
ATOM 1055 N N . ASN A 1 132 ? -9.037 3.369 -14.022 1.00 95.94 132 ASN A N 1
ATOM 1056 C CA .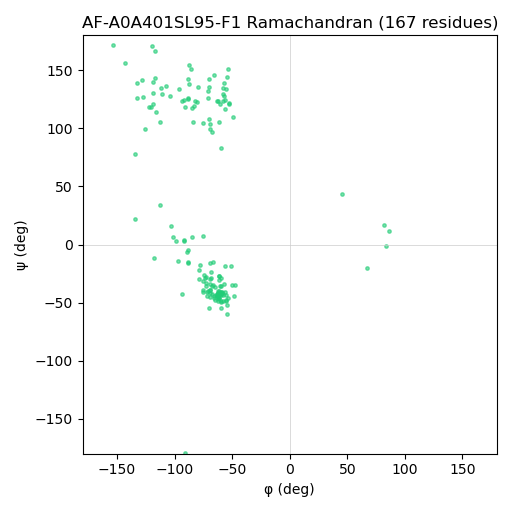 ASN A 1 132 ? -10.138 4.322 -13.790 1.00 95.94 132 ASN A CA 1
ATOM 1057 C C . ASN A 1 132 ? -10.993 4.004 -12.545 1.00 95.94 132 ASN A C 1
ATOM 1059 O O . ASN A 1 132 ? -11.723 4.857 -12.048 1.00 95.94 132 ASN A O 1
ATOM 1063 N N . PHE A 1 133 ? -10.927 2.771 -12.030 1.00 96.12 133 PHE A N 1
ATOM 1064 C CA . PHE A 1 133 ? -11.647 2.345 -10.828 1.00 96.12 133 PHE A CA 1
ATOM 1065 C C . PHE A 1 133 ? -10.761 2.290 -9.578 1.00 96.12 133 PHE A C 1
ATOM 1067 O O . PHE A 1 133 ? -11.225 1.806 -8.541 1.00 96.12 133 PHE A O 1
ATOM 1074 N N . PHE A 1 134 ? -9.507 2.749 -9.662 1.00 97.31 134 PHE A N 1
ATOM 1075 C CA . PHE A 1 134 ? -8.515 2.631 -8.597 1.00 97.31 134 PHE A CA 1
ATOM 1076 C C . PHE A 1 134 ? -9.023 3.218 -7.281 1.00 97.31 134 PHE A C 1
ATOM 1078 O O . PHE A 1 134 ? -9.211 2.471 -6.323 1.00 97.31 134 PHE A O 1
ATOM 1085 N N . THR A 1 135 ? -9.361 4.510 -7.258 1.00 97.38 135 THR A N 1
ATOM 1086 C CA . THR A 1 135 ? -9.819 5.221 -6.054 1.00 97.38 135 THR A CA 1
ATOM 1087 C C . THR A 1 135 ? -11.017 4.539 -5.399 1.00 97.38 135 THR A C 1
ATOM 1089 O O . THR A 1 135 ? -11.008 4.253 -4.201 1.00 97.38 135 THR A O 1
ATOM 1092 N N . LYS A 1 136 ? -12.040 4.189 -6.190 1.00 97.12 136 LYS A N 1
ATOM 1093 C CA . LYS A 1 136 ? -13.228 3.496 -5.674 1.00 97.12 136 LYS A CA 1
ATOM 1094 C C . LYS A 1 136 ? -12.859 2.153 -5.041 1.00 97.12 136 LYS A C 1
ATOM 1096 O O . LYS A 1 136 ? -13.300 1.855 -3.933 1.00 97.12 136 LYS A O 1
ATOM 1101 N N . ARG A 1 137 ? -12.058 1.336 -5.733 1.00 96.69 137 ARG A N 1
ATOM 1102 C CA . ARG A 1 137 ? -11.666 0.006 -5.246 1.00 96.69 137 ARG A CA 1
ATOM 1103 C C . ARG A 1 137 ? -10.724 0.081 -4.049 1.00 96.69 137 ARG A C 1
ATOM 1105 O O . ARG A 1 137 ? -10.828 -0.772 -3.171 1.00 96.69 137 ARG A O 1
ATOM 1112 N N . LEU A 1 138 ? -9.858 1.090 -3.992 1.00 97.50 138 LEU A N 1
ATOM 1113 C CA . LEU A 1 138 ? -8.998 1.378 -2.851 1.00 97.50 138 LEU A CA 1
ATOM 1114 C C . LEU A 1 138 ? -9.854 1.634 -1.607 1.00 97.50 138 LEU A C 1
ATOM 1116 O O . LEU A 1 138 ? -9.736 0.900 -0.629 1.00 97.50 138 LEU A O 1
ATOM 1120 N N . LEU A 1 139 ? -10.801 2.572 -1.675 1.00 96.81 139 LEU A N 1
ATOM 1121 C CA . LEU A 1 139 ? -11.694 2.879 -0.552 1.00 96.81 139 LEU A CA 1
ATOM 1122 C C . LEU A 1 139 ? -12.581 1.689 -0.165 1.00 96.81 139 LEU A C 1
ATOM 1124 O O . LEU A 1 139 ? -12.724 1.379 1.018 1.00 96.81 139 LEU A O 1
ATOM 1128 N N . ASP A 1 140 ? -13.136 0.975 -1.149 1.00 95.00 140 ASP A N 1
ATOM 1129 C CA . ASP A 1 140 ? -13.918 -0.247 -0.914 1.00 95.00 140 ASP A CA 1
ATOM 1130 C C . ASP A 1 140 ? -13.090 -1.330 -0.201 1.00 95.00 140 ASP A C 1
ATOM 1132 O O . ASP A 1 140 ? -13.631 -2.139 0.554 1.00 95.00 140 ASP A O 1
ATOM 1136 N N . SER A 1 141 ? -11.770 -1.337 -0.398 1.00 93.62 141 SER A N 1
ATOM 1137 C CA . SER A 1 141 ? -10.876 -2.302 0.231 1.00 93.62 141 SER A CA 1
ATOM 1138 C C . SER A 1 141 ? -10.624 -2.026 1.723 1.00 93.62 141 SER A C 1
ATOM 1140 O O . SER A 1 141 ? -10.358 -2.988 2.451 1.00 93.62 141 SER A O 1
ATOM 1142 N N . LEU A 1 142 ? -10.739 -0.780 2.195 1.00 92.75 142 LEU A N 1
ATOM 1143 C CA . LEU A 1 142 ? -10.588 -0.438 3.617 1.00 92.75 142 LEU A CA 1
ATOM 1144 C C . LEU A 1 142 ? -11.905 -0.532 4.399 1.00 92.75 142 LEU A C 1
ATOM 1146 O O . LEU A 1 142 ? -11.888 -0.606 5.629 1.00 92.75 142 LEU A O 1
ATOM 1150 N N . LYS A 1 143 ? -13.053 -0.591 3.713 1.00 90.75 143 LYS A N 1
ATOM 1151 C CA . LYS A 1 143 ? -14.345 -0.794 4.376 1.00 90.75 143 LYS A CA 1
ATOM 1152 C C . LYS A 1 143 ? -14.314 -2.091 5.178 1.00 90.75 143 LYS A C 1
ATOM 1154 O O . LYS A 1 143 ? -14.005 -3.170 4.664 1.00 90.75 143 LYS A O 1
ATOM 1159 N N . SER A 1 144 ? -14.687 -1.992 6.452 1.00 72.69 144 SER A N 1
ATOM 1160 C CA . SER A 1 144 ? -14.875 -3.165 7.299 1.00 72.69 144 SER A CA 1
ATOM 1161 C C . SER A 1 144 ? -15.896 -4.089 6.637 1.00 72.69 144 SER A C 1
ATOM 1163 O O . SER A 1 144 ? -17.065 -3.730 6.492 1.00 72.69 144 SER A O 1
ATOM 1165 N N . ARG A 1 145 ? -15.487 -5.305 6.250 1.00 61.53 145 ARG A N 1
ATOM 1166 C CA . ARG A 1 145 ? -16.470 -6.359 5.971 1.00 61.53 145 ARG A CA 1
ATOM 1167 C C . ARG A 1 145 ? -17.296 -6.538 7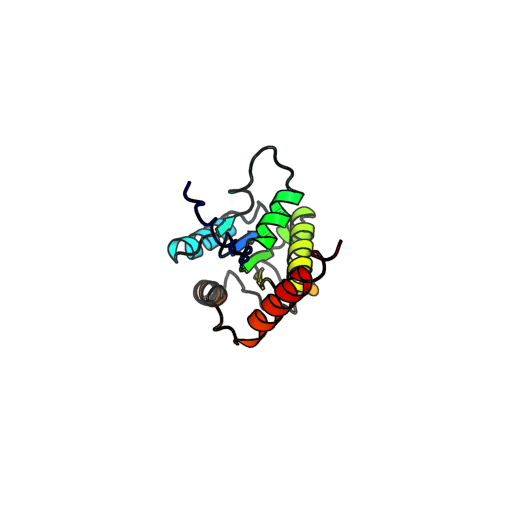.244 1.00 61.53 145 ARG A C 1
ATOM 1169 O O . ARG A 1 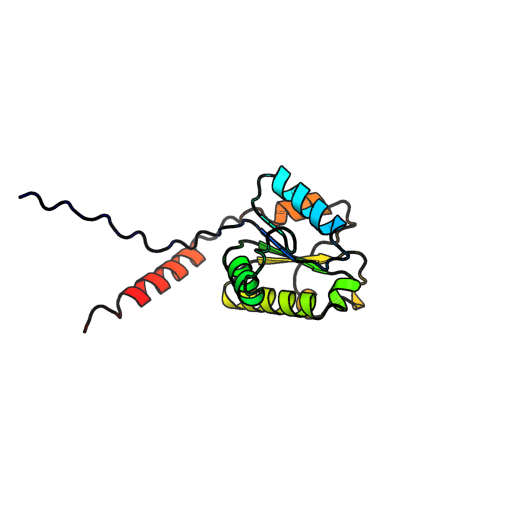145 ? -16.702 -6.692 8.311 1.00 61.53 145 ARG A O 1
ATOM 1176 N N . LYS A 1 146 ? -18.634 -6.527 7.151 1.00 40.66 146 LYS A N 1
ATOM 1177 C CA . LYS A 1 146 ? -19.503 -6.978 8.252 1.00 40.66 146 LYS A CA 1
ATOM 1178 C C . LYS A 1 146 ? -18.970 -8.341 8.696 1.00 40.66 146 LYS A C 1
ATOM 1180 O O . LYS A 1 146 ? -18.998 -9.295 7.921 1.00 40.66 146 LYS A O 1
ATOM 1185 N N . LYS A 1 147 ? -18.365 -8.412 9.881 1.00 44.88 147 LYS A N 1
ATOM 1186 C CA . LYS A 1 147 ? -17.761 -9.655 10.356 1.00 44.88 147 LYS A CA 1
ATOM 1187 C C . LYS A 1 147 ? -18.892 -10.622 10.686 1.00 44.88 147 LYS A C 1
ATOM 1189 O O . LYS A 1 147 ? -19.777 -10.278 11.461 1.00 44.88 147 LYS A O 1
ATOM 1194 N N . SER A 1 148 ? -18.849 -11.826 10.113 1.00 38.38 148 SER A N 1
ATOM 1195 C CA . SER A 1 148 ? -19.574 -12.960 10.685 1.00 38.38 148 SER A CA 1
ATOM 1196 C C . SER A 1 148 ? -19.061 -13.146 12.113 1.00 38.38 148 SER A C 1
ATOM 1198 O O . SER A 1 148 ? -17.853 -13.273 12.338 1.00 38.38 148 SER A O 1
ATOM 1200 N N . THR A 1 149 ? -19.981 -13.106 13.070 1.00 43.97 149 THR A N 1
ATOM 1201 C CA . THR A 1 149 ? -19.783 -13.114 14.526 1.00 43.97 149 THR A CA 1
ATOM 1202 C C . THR A 1 149 ? -18.866 -14.248 15.020 1.00 43.97 149 THR A C 1
ATOM 1204 O O . THR A 1 149 ? -18.267 -14.149 16.086 1.00 43.97 149 THR A O 1
ATOM 1207 N N . TYR A 1 150 ? -18.659 -15.292 14.214 1.00 40.91 150 TYR A N 1
ATOM 1208 C CA . TYR A 1 150 ? -17.905 -16.498 14.561 1.00 40.91 150 TYR A CA 1
ATOM 1209 C C . TYR A 1 150 ? -16.400 -16.310 14.836 1.00 40.91 150 TYR A C 1
ATOM 1211 O O . TYR A 1 150 ? -15.868 -16.966 15.730 1.00 40.91 150 TYR A O 1
ATOM 1219 N N . LYS A 1 151 ? -15.679 -15.426 14.124 1.00 41.84 151 LYS A N 1
ATOM 1220 C CA . LYS A 1 151 ? -14.202 -15.348 14.265 1.00 41.84 151 LYS A CA 1
ATOM 1221 C C . LYS A 1 151 ? -13.755 -14.652 15.563 1.00 41.84 151 LYS A C 1
ATOM 1223 O O . LYS A 1 151 ? -12.738 -15.028 16.138 1.00 41.84 151 LYS A O 1
ATOM 1228 N N . TYR A 1 152 ? -14.538 -13.687 16.056 1.00 48.66 152 TYR A N 1
ATOM 1229 C CA . TYR A 1 152 ? -14.270 -13.013 17.334 1.00 48.66 152 TYR A CA 1
ATOM 1230 C C . TYR A 1 152 ? -14.559 -13.899 18.542 1.00 48.66 152 TYR A C 1
ATOM 1232 O O . TYR A 1 152 ? -13.819 -13.839 19.518 1.00 48.66 152 TYR A O 1
ATOM 1240 N N . VAL A 1 153 ? -15.593 -14.743 18.465 1.00 52.09 153 VAL A N 1
ATOM 1241 C CA . VAL A 1 153 ? -15.923 -15.690 19.540 1.00 52.09 153 VAL A CA 1
ATOM 1242 C C . VAL A 1 153 ? -14.778 -16.680 19.751 1.00 52.09 153 VAL A C 1
ATOM 1244 O O . VAL A 1 153 ? -14.413 -16.942 20.891 1.00 52.09 153 VAL A O 1
ATOM 1247 N N . ASN A 1 154 ? -14.145 -17.161 18.677 1.00 44.19 154 ASN A N 1
ATOM 1248 C CA . ASN A 1 154 ? -12.994 -18.058 18.803 1.00 44.19 154 ASN A CA 1
ATOM 1249 C C . ASN A 1 154 ? -11.740 -17.346 19.322 1.00 44.19 154 ASN A C 1
ATOM 1251 O O . ASN A 1 154 ? -11.055 -17.894 20.176 1.00 44.19 154 ASN A O 1
ATOM 1255 N N . GLN A 1 155 ? -11.458 -16.115 18.885 1.00 46.47 155 GLN A N 1
ATOM 1256 C CA . GLN A 1 155 ? -10.308 -15.363 19.400 1.00 46.47 155 GLN A CA 1
ATOM 1257 C C . GLN A 1 155 ? -10.484 -14.982 20.882 1.00 46.47 155 GLN A C 1
ATOM 1259 O O . GLN A 1 155 ? -9.529 -15.044 21.648 1.00 46.47 155 GLN A O 1
ATOM 1264 N N . MET A 1 156 ? -11.713 -14.674 21.311 1.00 48.28 156 MET A N 1
ATOM 1265 C CA . MET A 1 156 ? -12.044 -14.459 22.723 1.00 48.28 156 MET A CA 1
ATOM 1266 C C . MET A 1 156 ? -11.971 -15.746 23.548 1.00 48.28 156 MET A C 1
ATOM 1268 O O . MET A 1 156 ? -11.473 -15.698 24.666 1.00 48.28 156 MET A O 1
ATOM 1272 N N . LYS A 1 157 ? -12.414 -16.891 23.010 1.00 51.00 157 LYS A N 1
ATOM 1273 C CA . LYS A 1 157 ? -12.275 -18.193 23.683 1.00 51.00 157 LYS A CA 1
ATOM 1274 C C . LYS A 1 157 ? -10.812 -18.569 23.904 1.00 51.00 157 LYS A C 1
ATOM 1276 O O . LYS A 1 157 ? -10.463 -18.911 25.023 1.00 51.00 157 LYS A O 1
ATOM 1281 N N . VAL A 1 158 ? -9.954 -18.395 22.897 1.00 47.56 158 VAL A N 1
ATOM 1282 C CA . VAL A 1 158 ? -8.513 -18.678 23.022 1.00 47.56 158 VAL A CA 1
ATOM 1283 C C . VAL A 1 158 ? -7.859 -17.784 24.085 1.00 47.56 158 VAL A C 1
ATOM 1285 O O . VAL A 1 158 ? -7.102 -18.278 24.913 1.00 47.56 158 VAL A O 1
ATOM 1288 N N . CYS A 1 159 ? -8.201 -16.492 24.142 1.00 46.00 159 CYS A N 1
ATOM 1289 C CA . CYS A 1 159 ? -7.698 -15.603 25.197 1.00 46.00 159 CYS A CA 1
ATOM 1290 C C . CYS A 1 159 ? -8.261 -15.923 26.597 1.00 46.00 159 CYS A C 1
ATOM 1292 O O . CYS A 1 159 ? -7.584 -15.673 27.590 1.00 46.00 159 CYS A O 1
ATOM 1294 N N . LEU A 1 160 ? -9.483 -16.461 26.699 1.00 49.03 160 LEU A N 1
ATOM 1295 C CA . LEU A 1 160 ? -10.097 -16.869 27.972 1.00 49.03 160 LEU A CA 1
ATOM 1296 C C . LEU A 1 160 ? -9.571 -18.218 28.482 1.00 49.03 160 LEU A C 1
ATOM 1298 O O . LEU A 1 160 ? -9.533 -18.435 29.691 1.00 49.03 160 LEU A O 1
ATOM 1302 N N . GLU A 1 161 ? -9.172 -19.114 27.582 1.00 50.16 161 GLU A N 1
ATOM 1303 C CA . GLU A 1 161 ? -8.571 -20.407 27.923 1.00 50.16 161 GLU A CA 1
ATOM 1304 C C . GLU A 1 161 ? -7.117 -20.231 28.382 1.00 50.16 161 GLU A C 1
ATOM 1306 O O . GLU A 1 161 ? -6.740 -20.763 29.422 1.00 50.16 161 GLU A O 1
ATOM 1311 N N . GLN A 1 162 ? -6.345 -19.362 27.720 1.00 45.88 162 GLN A N 1
ATOM 1312 C CA . GLN A 1 162 ? -4.961 -19.045 28.108 1.00 45.88 162 GLN A CA 1
ATOM 1313 C C . GLN A 1 162 ? -4.836 -18.259 29.426 1.00 45.88 162 GLN A C 1
ATOM 1315 O O . GLN A 1 162 ? -3.756 -18.198 30.003 1.00 45.88 162 GLN A O 1
ATOM 1320 N N . GLY A 1 163 ? -5.926 -17.667 29.925 1.00 41.84 163 GLY A N 1
ATOM 1321 C CA . GLY A 1 163 ? -5.964 -16.986 31.224 1.00 41.84 163 GLY A CA 1
ATOM 1322 C C . GLY A 1 163 ? -6.315 -17.888 32.414 1.00 41.84 163 GLY A C 1
ATOM 1323 O O . GLY A 1 163 ? -6.309 -17.408 33.544 1.00 41.84 163 GLY A O 1
ATOM 1324 N N . LYS A 1 164 ? -6.655 -19.166 32.187 1.00 47.25 164 LYS A N 1
ATOM 1325 C CA . LYS A 1 164 ? -7.011 -20.119 33.257 1.00 47.25 164 LYS A CA 1
ATOM 1326 C C . LYS A 1 164 ? -5.859 -21.021 33.705 1.00 47.25 164 LYS A C 1
ATOM 1328 O O . LYS A 1 164 ? -5.970 -21.620 34.768 1.00 47.25 164 LYS A O 1
ATOM 1333 N N . GLU A 1 165 ? -4.768 -21.097 32.947 1.00 44.06 165 GLU A N 1
ATOM 1334 C CA . GLU A 1 165 ? -3.620 -21.961 33.272 1.00 44.06 165 GLU A CA 1
ATOM 1335 C C . GLU A 1 165 ? -2.551 -21.290 34.154 1.00 44.06 165 GLU A C 1
ATOM 1337 O O . GLU A 1 165 ? -1.657 -21.970 34.637 1.00 44.06 165 GLU A O 1
ATOM 1342 N N . THR A 1 166 ? -2.653 -19.990 34.456 1.00 44.09 166 THR A N 1
ATOM 1343 C CA . THR A 1 166 ? -1.653 -19.266 35.273 1.00 44.09 166 THR A CA 1
ATOM 1344 C C . THR A 1 166 ? -2.180 -18.818 36.642 1.00 44.09 166 THR A C 1
ATOM 1346 O O . THR A 1 166 ? -1.845 -17.735 37.117 1.00 44.09 166 THR A O 1
ATOM 1349 N N . SER A 1 167 ? -3.063 -19.592 37.281 1.00 41.69 167 SER A N 1
ATOM 1350 C CA . SER A 1 167 ? -3.582 -19.281 38.633 1.00 41.69 167 SER A CA 1
ATOM 1351 C C . SER A 1 167 ? -3.605 -20.477 39.587 1.00 41.69 167 SER A C 1
ATOM 1353 O O . SER A 1 167 ? -4.349 -20.470 40.565 1.00 41.69 167 SER A O 1
ATOM 1355 N N . LEU A 1 168 ? -2.797 -21.497 39.309 1.00 41.16 168 LEU A N 1
ATOM 1356 C CA . LEU A 1 168 ? -2.519 -22.595 40.229 1.00 41.16 168 LEU A CA 1
ATOM 1357 C C . LEU A 1 168 ? -1.012 -22.840 40.234 1.00 41.16 168 LEU A C 1
ATOM 1359 O O . LEU A 1 168 ? -0.541 -23.746 39.561 1.00 41.16 168 LEU A O 1
ATOM 1363 N N . GLU A 1 169 ? -0.293 -21.978 40.947 1.00 33.88 169 GLU A N 1
ATOM 1364 C CA . GLU A 1 169 ? 0.940 -22.279 41.688 1.00 33.88 169 GLU A CA 1
ATOM 1365 C C . GLU A 1 169 ? 1.210 -21.146 42.688 1.00 33.88 169 GLU A C 1
ATOM 1367 O O . GLU A 1 169 ? 1.092 -19.961 42.294 1.00 33.88 169 GLU A O 1
#

Mean predicted aligned error: 11.08 Å

Nearest PDB structures (foldseek):
  7jlx-assembly1_D  TM=6.321E-01  e=4.673E-07  Nicotiana benthamiana
  7dfv-assembly1_B  TM=7.279E-01  e=5.489E-06  Arabidopsis thaliana
  7xoz-assembly1_B  TM=6.714E-01  e=4.519E-06  Arabidopsis thaliana
  4c6r-assembly4_D  TM=5.730E-01  e=1.602E-06  Arabidopsis thaliana
  7xoz-assembly1_A  TM=5.672E-01  e=9.221E-06  Arabidopsis thaliana

Foldseek 3Di:
DDDDDDDDDPDDPLQQPFLEEEAEDPVCVVVQVVLCCLQVVVPGGYHYPPPNDDPPDDPVVVLLVNLSSYQEYEQEDAPVLLVDPVSVVSVVSSVVCCVVPVRHYEYEYEHDDPVSPPPSCVPHDYHYSPDPCRSVVSVVVSDDDPDDPPPVVVVVVVVVVVVVPPPDD

Solvent-accessible surface area (backbone atoms only — not comparable to full-atom values): 10232 Å² total; per-residue (Å²): 137,83,83,78,82,76,82,82,81,76,70,85,70,87,69,57,81,20,56,28,32,41,43,63,34,82,93,45,43,72,60,51,49,52,53,49,47,58,41,44,79,70,72,45,49,68,44,45,66,89,72,71,65,65,89,93,57,65,60,70,62,51,52,55,50,50,60,71,25,19,53,27,41,36,37,48,44,29,61,67,21,74,72,30,73,63,43,48,50,55,50,51,54,51,50,52,45,22,74,76,72,64,43,45,74,37,45,32,41,39,90,58,58,77,88,73,53,55,72,82,54,74,82,46,85,55,42,52,61,92,41,98,56,29,69,62,53,55,56,60,66,71,53,78,70,85,71,70,73,65,64,59,54,52,55,50,47,53,57,56,56,68,65,64,75,79,77,82,129

InterPro domains:
  IPR000157 Toll/interleukin-1 receptor homology (TIR) domain [PF01582] (27-116)
  IPR000157 Toll/interleukin-1 receptor homology (TIR) domain [PS50104] (16-142)
  IPR035897 Toll/interleukin-1 receptor homology (TIR) domain superfamily [G3DSA:3.40.50.10140] (15-157)
  IPR035897 Toll/interleukin-1 receptor homology (TIR) domain superfamily [SSF52200] (14-146)
  IPR042342 Tetratricopeptide repeat protein 22 [PTHR16253] (14-137)

Secondary structure (DSSP, 8-state):
---PPPPP--------SEEEEEE--GGGHHHHHHHHHHHHHTT--EEETTTSPPTTS-HHHHHHHHHHHEEEEEEEE-HHHHH-HHHHHHHHHHHHHHHHH-PEEEEEE-S--GGGS-HHHHTS--EETT-TTHHHHHHHHHSPP---THHHHHHHHHHHHTTSSSS--

Sequence (169 aa):
MEIKKSATSTGPCLQFKYDFSLWFCETDEEVALHISEILTQSGYKGFVEHQDQVAGHLVIKEVTNVIQQSKVTIIILSQSSLGSGWCRRVSEWNLQHSIEKGNKVLPVYFNIKTEQIPPVFRHINGLHYDSNFFTKRLLDSLKSRKKSTYKYVNQMKVCLEQGKETSLE

pLDDT: mean 79.43, std 20.47, range [33.88, 98.31]

Radius of gyration: 19.33 Å; Cα contacts (8 Å, |Δi|>4): 181; chains: 1; bounding box: 37×35×73 Å

Organism: Chiloscyllium punctatum (NCBI:txid137246)